Protein AF-A0A1K1PQ29-F1 (afdb_monomer)

Solvent-accessible surface area (backbone atoms only — not comparable to full-atom values): 3438 Å² total; per-residue (Å²): 130,85,87,75,47,73,69,57,51,50,52,52,51,54,50,54,42,43,75,75,74,49,81,79,52,70,70,59,54,48,51,51,50,35,37,76,73,63,79,31,53,69,67,60,47,52,53,48,52,55,54,57,60,76,72,110

Sequence (56 aa):
MQNVTTEKALKNQLASVRMEGYRFSEKEIENVRRCLNGELSFKQFTDKIIKDAKRK

Mean predicted aligned error: 4.45 Å

Structure (mmCIF, N/CA/C/O backbone):
data_AF-A0A1K1PQ29-F1
#
_entry.id   AF-A0A1K1PQ29-F1
#
loop_
_atom_site.group_PDB
_atom_site.id
_atom_site.type_symbol
_atom_site.label_atom_id
_atom_site.label_alt_id
_atom_site.label_comp_id
_atom_site.label_asym_id
_atom_site.label_entity_id
_atom_site.label_seq_id
_atom_site.pdbx_PDB_ins_code
_atom_site.Cartn_x
_atom_site.Cartn_y
_atom_site.Cartn_z
_atom_site.occupancy
_atom_site.B_iso_or_equiv
_atom_site.auth_seq_id
_atom_site.auth_comp_id
_atom_site.auth_asym_id
_atom_site.auth_atom_id
_atom_site.pdbx_PDB_model_num
ATOM 1 N N . MET A 1 1 ? 23.836 4.044 6.719 1.00 50.59 1 MET A N 1
ATOM 2 C CA . MET A 1 1 ? 22.635 3.541 6.012 1.00 50.59 1 MET A CA 1
ATOM 3 C C . MET A 1 1 ? 21.927 4.739 5.405 1.00 50.59 1 MET A C 1
ATOM 5 O O . MET A 1 1 ? 21.756 5.717 6.117 1.00 50.59 1 MET A O 1
ATOM 9 N N . GLN A 1 2 ? 21.594 4.734 4.110 1.00 57.38 2 GLN A N 1
ATOM 10 C CA . GLN A 1 2 ? 20.770 5.814 3.549 1.00 57.38 2 GLN A CA 1
ATOM 11 C C . GLN A 1 2 ? 19.409 5.807 4.259 1.00 57.38 2 GLN A C 1
ATOM 13 O O . GLN A 1 2 ? 18.786 4.751 4.342 1.00 57.38 2 GLN A O 1
ATOM 18 N N . AS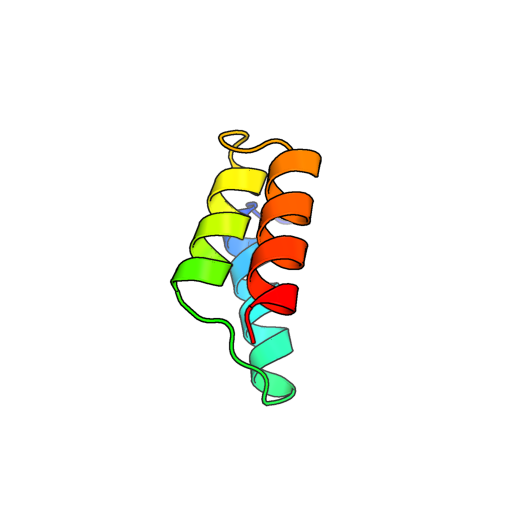N A 1 3 ? 18.946 6.960 4.747 1.00 70.06 3 ASN A N 1
ATOM 19 C CA . ASN A 1 3 ? 17.591 7.101 5.278 1.00 70.06 3 ASN A CA 1
ATOM 20 C C . AS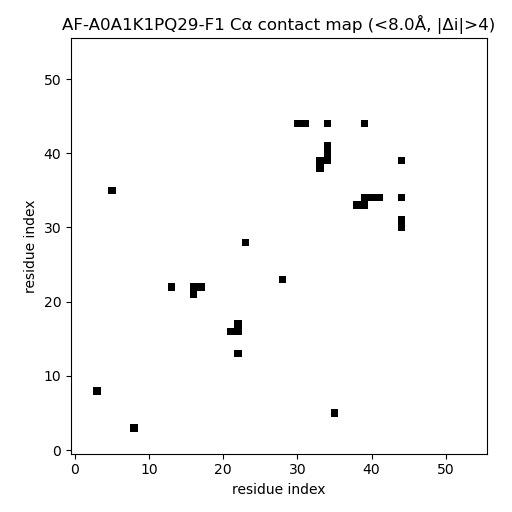N A 1 3 ? 16.597 6.889 4.128 1.00 70.06 3 ASN A C 1
ATOM 22 O O . ASN A 1 3 ? 16.377 7.777 3.303 1.00 70.06 3 ASN A O 1
ATOM 26 N N . VAL A 1 4 ? 16.040 5.684 4.023 1.00 76.56 4 VAL A N 1
ATOM 27 C CA . VAL A 1 4 ? 14.980 5.382 3.061 1.00 76.56 4 VAL A CA 1
ATOM 28 C C . VAL A 1 4 ? 13.689 5.972 3.610 1.00 76.56 4 VAL A C 1
ATOM 30 O O . VAL A 1 4 ? 13.228 5.583 4.679 1.00 76.56 4 VAL A O 1
ATOM 33 N N . THR A 1 5 ? 13.110 6.927 2.887 1.00 88.88 5 THR A N 1
ATOM 34 C CA . THR A 1 5 ? 11.792 7.467 3.226 1.00 88.88 5 THR A CA 1
ATOM 35 C C . THR A 1 5 ? 10.706 6.444 2.916 1.00 88.88 5 THR A C 1
ATOM 37 O O . THR A 1 5 ? 10.862 5.607 2.024 1.00 88.88 5 THR A O 1
ATOM 40 N N . THR A 1 6 ? 9.570 6.546 3.600 1.00 88.75 6 THR A N 1
ATOM 41 C CA . THR A 1 6 ? 8.405 5.683 3.373 1.00 88.75 6 THR A CA 1
ATOM 42 C C . THR A 1 6 ? 7.951 5.683 1.907 1.00 88.75 6 THR A C 1
ATOM 44 O O . THR A 1 6 ? 7.693 4.624 1.343 1.00 88.75 6 THR A O 1
ATOM 47 N N . GLU A 1 7 ? 7.966 6.842 1.238 1.00 89.69 7 GLU A N 1
ATOM 48 C CA . GLU A 1 7 ? 7.640 6.943 -0.195 1.00 89.69 7 GLU A CA 1
ATOM 49 C C . GLU A 1 7 ? 8.688 6.247 -1.083 1.00 89.69 7 GLU A C 1
ATOM 51 O O . GLU A 1 7 ? 8.338 5.612 -2.078 1.00 89.69 7 GLU A O 1
ATOM 56 N N . LYS A 1 8 ? 9.981 6.315 -0.730 1.00 92.12 8 LYS A N 1
ATOM 57 C CA . LYS A 1 8 ? 11.036 5.593 -1.461 1.00 92.12 8 LYS A CA 1
ATOM 58 C C . LYS A 1 8 ? 10.899 4.080 -1.270 1.00 92.12 8 LYS A C 1
ATOM 60 O O . LYS A 1 8 ? 11.036 3.338 -2.239 1.00 92.12 8 LYS A O 1
ATOM 65 N N . ALA A 1 9 ? 10.580 3.628 -0.058 1.00 92.19 9 ALA A N 1
ATOM 66 C CA . ALA A 1 9 ? 10.299 2.222 0.220 1.00 92.19 9 ALA A CA 1
ATOM 67 C C . ALA A 1 9 ? 9.087 1.724 -0.584 1.00 92.19 9 ALA A C 1
ATOM 69 O O . ALA A 1 9 ? 9.182 0.688 -1.240 1.00 92.19 9 ALA A O 1
ATOM 70 N N . LEU A 1 10 ? 7.992 2.493 -0.620 1.00 93.56 10 LEU A N 1
ATOM 71 C CA . LEU A 1 10 ? 6.798 2.154 -1.397 1.00 93.56 10 LEU A CA 1
ATOM 72 C C . LEU A 1 10 ? 7.102 2.058 -2.898 1.00 93.56 10 LEU A C 1
ATOM 74 O O . LEU A 1 10 ? 6.727 1.077 -3.536 1.00 93.56 10 LEU A O 1
ATOM 78 N N . LYS A 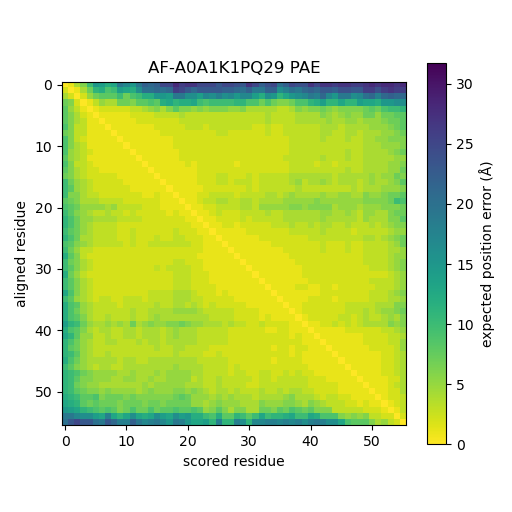1 11 ? 7.837 3.022 -3.465 1.00 93.62 11 LYS A N 1
ATOM 79 C CA . LYS A 1 11 ? 8.250 2.983 -4.879 1.00 93.62 11 LYS A CA 1
ATOM 80 C C . LYS A 1 11 ? 9.088 1.749 -5.209 1.00 93.62 11 LYS A C 1
ATOM 82 O O . LYS A 1 11 ? 8.858 1.131 -6.245 1.00 93.62 11 LY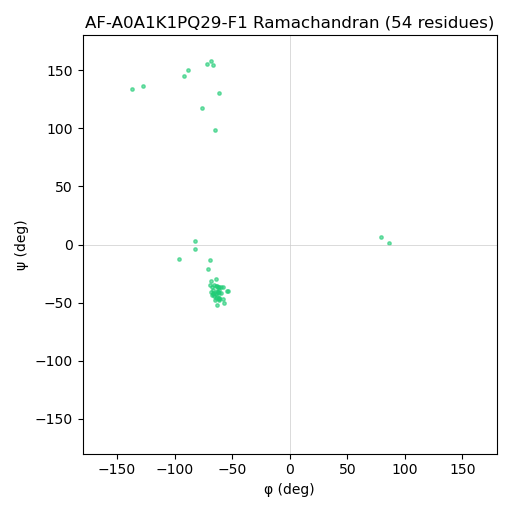S A O 1
ATOM 87 N N . ASN A 1 12 ? 10.011 1.369 -4.326 1.00 94.75 12 ASN A N 1
ATOM 88 C CA . ASN A 1 12 ? 10.824 0.167 -4.510 1.00 94.75 12 ASN A CA 1
ATOM 89 C C . ASN A 1 12 ? 9.962 -1.104 -4.504 1.00 94.75 12 ASN A C 1
ATOM 91 O O . ASN A 1 12 ? 10.141 -1.962 -5.365 1.00 94.75 12 ASN A O 1
ATOM 95 N N . GLN A 1 13 ? 8.994 -1.202 -3.588 1.00 94.38 13 GLN A N 1
ATOM 96 C CA . GLN A 1 13 ? 8.064 -2.334 -3.539 1.00 94.38 13 GLN A CA 1
ATOM 97 C C . GLN A 1 13 ? 7.193 -2.406 -4.801 1.00 94.38 13 GLN A C 1
ATOM 99 O O . GLN A 1 13 ? 7.082 -3.463 -5.414 1.00 94.38 13 GLN A O 1
ATOM 104 N N . LEU A 1 14 ? 6.646 -1.276 -5.263 1.00 95.38 14 LEU A N 1
ATOM 105 C CA . LEU A 1 14 ? 5.862 -1.221 -6.504 1.00 95.38 14 LEU A CA 1
ATOM 106 C C . LEU A 1 14 ? 6.686 -1.605 -7.740 1.00 95.38 14 LEU A C 1
ATOM 108 O O . LEU A 1 14 ? 6.162 -2.246 -8.650 1.00 95.38 14 LEU A O 1
ATOM 112 N N . ALA A 1 15 ? 7.967 -1.229 -7.780 1.00 95.19 15 ALA A N 1
ATOM 113 C CA . ALA A 1 15 ? 8.876 -1.652 -8.839 1.00 95.19 15 ALA A CA 1
ATOM 114 C C . ALA A 1 15 ? 9.120 -3.169 -8.795 1.00 95.19 15 ALA A C 1
ATOM 116 O O . ALA A 1 15 ? 9.027 -3.810 -9.838 1.00 95.19 15 ALA A O 1
ATOM 117 N N . SER A 1 16 ? 9.347 -3.742 -7.605 1.00 96.19 16 SER A N 1
ATOM 118 C CA . SER A 1 16 ? 9.501 -5.193 -7.412 1.00 96.19 16 SER A CA 1
ATOM 119 C C . SER A 1 16 ? 8.290 -5.965 -7.925 1.00 96.19 16 SER A C 1
ATOM 121 O O . SER A 1 16 ? 8.419 -6.844 -8.768 1.00 96.19 16 SER A O 1
ATOM 123 N N . VAL A 1 17 ? 7.094 -5.555 -7.507 1.00 95.00 17 VAL A N 1
ATOM 124 C CA . VAL A 1 17 ? 5.833 -6.194 -7.903 1.00 95.00 17 VAL A CA 1
ATOM 125 C C . VAL A 1 17 ? 5.590 -6.084 -9.415 1.00 95.00 17 VAL A C 1
ATOM 127 O O . VAL A 1 17 ? 5.107 -7.024 -10.045 1.00 95.00 17 VAL A O 1
ATOM 130 N N . ARG A 1 18 ? 5.986 -4.963 -10.033 1.00 95.50 18 ARG A N 1
ATOM 131 C CA . ARG A 1 18 ? 5.902 -4.786 -11.489 1.00 95.50 18 ARG A CA 1
ATOM 132 C C . ARG A 1 18 ? 6.828 -5.735 -12.250 1.00 95.50 18 ARG A C 1
ATOM 134 O O . ARG A 1 18 ? 6.449 -6.170 -13.335 1.00 95.50 18 ARG A O 1
ATOM 141 N N . MET A 1 19 ? 8.010 -6.050 -11.713 1.00 96.00 19 MET A N 1
ATOM 142 C CA . MET A 1 19 ? 8.923 -7.028 -12.325 1.00 96.00 19 MET A CA 1
ATOM 143 C C . MET A 1 19 ? 8.323 -8.436 -12.348 1.00 96.00 19 MET A C 1
ATOM 145 O O . MET A 1 19 ? 8.584 -9.193 -13.275 1.00 96.00 19 MET A O 1
ATOM 149 N N . GLU A 1 20 ? 7.465 -8.755 -11.382 1.00 95.44 20 GLU A N 1
ATOM 150 C CA . GLU A 1 20 ? 6.728 -10.021 -11.318 1.00 95.44 20 GLU A CA 1
ATOM 151 C C . GLU A 1 20 ? 5.459 -10.033 -12.195 1.00 95.44 20 GLU A C 1
ATOM 153 O O . GLU A 1 20 ? 4.720 -11.012 -12.218 1.00 95.44 20 GLU A O 1
ATOM 158 N N . GLY A 1 21 ? 5.194 -8.953 -12.942 1.00 95.75 21 GLY A N 1
ATOM 159 C CA . GLY A 1 21 ? 4.047 -8.844 -13.848 1.00 95.75 21 GLY A CA 1
ATOM 160 C C . GLY A 1 21 ? 2.752 -8.365 -13.188 1.00 95.75 21 GLY A C 1
ATOM 161 O O . GLY A 1 21 ? 1.739 -8.207 -13.869 1.00 95.75 21 GLY A O 1
ATOM 162 N N . TYR A 1 22 ? 2.772 -8.061 -11.892 1.00 94.62 22 TYR A N 1
ATOM 163 C CA . TYR A 1 22 ? 1.606 -7.553 -11.176 1.00 94.62 22 TYR A CA 1
ATOM 164 C C . TYR A 1 22 ? 1.519 -6.025 -11.243 1.00 94.62 22 TYR A C 1
ATOM 166 O O . TYR A 1 22 ? 2.516 -5.299 -11.314 1.00 94.62 22 TYR A O 1
ATOM 174 N N . ARG A 1 23 ? 0.290 -5.503 -11.201 1.00 93.50 23 ARG A N 1
ATOM 175 C CA . ARG A 1 23 ? 0.019 -4.063 -11.131 1.00 93.50 23 ARG A CA 1
ATOM 176 C C . ARG A 1 23 ? -1.089 -3.787 -10.129 1.00 93.50 23 ARG A C 1
ATOM 178 O O . ARG A 1 23 ? -2.139 -4.418 -10.185 1.00 93.50 23 ARG A O 1
ATOM 185 N N . PHE A 1 24 ? -0.860 -2.798 -9.275 1.00 91.81 24 PHE A N 1
ATOM 186 C CA . PHE A 1 24 ? -1.897 -2.218 -8.431 1.00 91.81 24 PHE A CA 1
ATOM 187 C C . PHE A 1 24 ? -2.538 -1.024 -9.130 1.00 91.81 24 PHE A C 1
ATOM 189 O O . PHE A 1 24 ? -1.869 -0.270 -9.843 1.00 91.81 24 PHE A O 1
ATOM 196 N N . SER A 1 25 ? -3.833 -0.846 -8.908 1.00 91.94 25 SER A N 1
ATOM 197 C CA . SER A 1 25 ? -4.557 0.360 -9.289 1.00 91.94 25 SER A CA 1
ATOM 198 C C . SER A 1 25 ? -4.110 1.559 -8.452 1.00 91.94 25 SER A C 1
ATOM 200 O O . SER A 1 25 ? -3.631 1.421 -7.325 1.00 91.94 25 SER A O 1
ATOM 202 N N . GLU A 1 26 ? -4.330 2.765 -8.972 1.00 92.06 26 GLU A N 1
ATOM 203 C CA . GLU A 1 26 ? -4.037 4.002 -8.238 1.00 92.06 26 GLU A CA 1
ATOM 204 C C . GLU A 1 26 ? -4.797 4.074 -6.907 1.00 92.06 26 GLU A C 1
ATOM 206 O O . GLU A 1 26 ? -4.240 4.491 -5.896 1.00 92.06 26 GLU A O 1
ATOM 211 N N . LYS A 1 27 ? -6.041 3.577 -6.878 1.00 91.56 27 LYS A N 1
ATOM 212 C CA . LYS A 1 27 ? -6.864 3.502 -5.663 1.00 91.56 27 LYS A CA 1
ATOM 213 C C . LYS A 1 27 ? -6.245 2.590 -4.595 1.00 91.56 27 LYS A C 1
ATOM 215 O O . LYS A 1 27 ? -6.301 2.911 -3.407 1.00 91.56 27 LYS A O 1
ATOM 220 N N . GLU A 1 28 ? -5.675 1.453 -4.993 1.00 92.06 28 GLU A N 1
ATOM 221 C CA . GLU A 1 28 ? -4.990 0.538 -4.071 1.00 92.06 28 GLU A CA 1
ATOM 222 C C . GLU A 1 28 ? -3.717 1.177 -3.509 1.00 92.06 28 GLU A C 1
ATOM 224 O O . GLU A 1 28 ? -3.505 1.143 -2.297 1.00 92.06 28 GLU A O 1
ATOM 229 N N . ILE A 1 29 ? -2.924 1.835 -4.359 1.00 93.94 29 ILE A N 1
ATOM 230 C CA . ILE A 1 29 ? -1.708 2.554 -3.947 1.00 93.94 29 ILE A CA 1
ATOM 231 C C . ILE A 1 29 ? -2.051 3.697 -2.981 1.00 93.94 29 ILE A C 1
ATOM 233 O O . ILE A 1 29 ? -1.367 3.887 -1.975 1.00 93.94 29 ILE A O 1
ATOM 237 N N . GLU A 1 30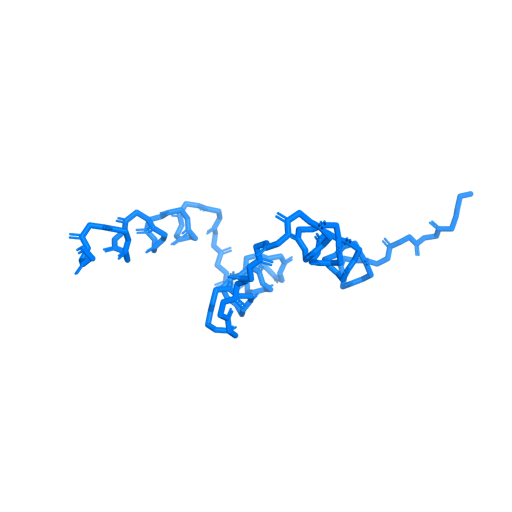 ? -3.134 4.425 -3.240 1.00 93.50 30 GLU A N 1
ATOM 238 C CA . GLU A 1 30 ? -3.581 5.518 -2.381 1.00 93.50 30 GLU A CA 1
ATOM 239 C C . GLU A 1 30 ? -4.0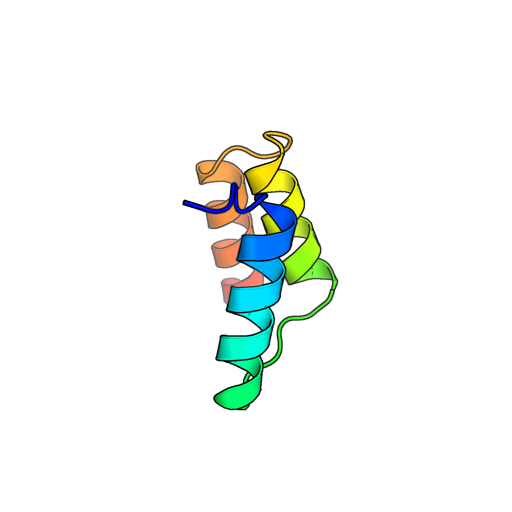06 5.022 -0.994 1.00 93.50 30 GLU A C 1
ATOM 241 O O . GLU A 1 30 ? -3.620 5.595 0.022 1.00 93.50 30 GLU A O 1
ATOM 246 N N . ASN A 1 31 ? -4.723 3.898 -0.909 1.00 93.56 31 ASN A N 1
ATOM 247 C CA . ASN A 1 31 ? -5.058 3.298 0.386 1.00 93.56 31 ASN A CA 1
ATOM 248 C C . ASN A 1 31 ? -3.806 2.916 1.195 1.00 93.56 31 ASN A C 1
ATOM 250 O O . ASN A 1 31 ? -3.807 3.080 2.418 1.00 93.56 31 ASN A O 1
ATOM 254 N N . VAL A 1 32 ? -2.745 2.443 0.530 1.00 94.06 32 VAL A N 1
ATOM 255 C CA . VAL A 1 32 ? -1.458 2.150 1.179 1.00 94.06 32 VAL A CA 1
ATOM 256 C C . VAL A 1 32 ? -0.820 3.433 1.714 1.00 94.06 32 VAL A C 1
ATOM 258 O O . VAL A 1 32 ? -0.442 3.472 2.883 1.00 94.06 32 VAL A O 1
ATOM 261 N N . ARG A 1 33 ? -0.759 4.505 0.913 1.00 94.38 33 ARG A N 1
ATOM 262 C CA . ARG A 1 33 ? -0.215 5.806 1.350 1.00 94.38 33 ARG A CA 1
ATOM 263 C C . ARG A 1 33 ? -0.947 6.364 2.562 1.00 94.38 33 ARG A C 1
ATOM 265 O O . ARG A 1 33 ? -0.310 6.731 3.543 1.00 94.38 33 ARG A O 1
ATOM 272 N N . ARG A 1 34 ? -2.278 6.343 2.537 1.00 94.06 34 ARG A N 1
ATOM 273 C CA . ARG A 1 34 ? -3.111 6.807 3.653 1.00 94.06 34 ARG A CA 1
ATOM 274 C C . ARG A 1 34 ? -2.870 6.003 4.931 1.00 94.06 34 ARG A C 1
ATOM 276 O O . ARG A 1 34 ? -2.851 6.574 6.016 1.00 94.06 34 ARG A O 1
ATOM 283 N N . CYS A 1 35 ? -2.641 4.694 4.818 1.00 94.44 35 CYS A N 1
ATOM 284 C CA . CYS A 1 35 ? -2.256 3.867 5.963 1.00 94.44 35 CYS A CA 1
ATOM 285 C C . CYS A 1 35 ? -0.861 4.235 6.495 1.00 94.44 35 CYS A C 1
ATOM 287 O O . CYS A 1 35 ? -0.671 4.337 7.703 1.00 94.44 35 CYS A O 1
ATOM 289 N N . LEU A 1 36 ? 0.109 4.459 5.605 1.00 91.62 36 LEU A N 1
ATOM 290 C CA . LEU A 1 36 ? 1.485 4.816 5.967 1.00 91.62 36 LEU A CA 1
ATOM 291 C C . LEU A 1 36 ? 1.599 6.216 6.591 1.00 91.62 36 LEU A C 1
ATOM 293 O O . LEU A 1 36 ? 2.443 6.427 7.457 1.00 91.62 36 LEU A O 1
ATOM 297 N N . ASN A 1 37 ? 0.731 7.147 6.190 1.00 91.44 37 ASN A N 1
ATOM 298 C CA . ASN A 1 37 ? 0.642 8.498 6.749 1.00 91.44 37 ASN A CA 1
ATOM 299 C C . ASN A 1 37 ? -0.177 8.567 8.054 1.00 91.44 37 ASN A C 1
ATOM 301 O O . ASN A 1 37 ? -0.284 9.636 8.648 1.00 91.44 37 ASN A O 1
ATOM 305 N N . GLY A 1 38 ? -0.782 7.457 8.495 1.00 92.69 38 GLY A N 1
ATOM 306 C CA . GLY A 1 38 ? -1.629 7.414 9.692 1.00 92.69 38 GLY A CA 1
ATOM 307 C C . GLY A 1 38 ? -3.054 7.950 9.499 1.00 92.69 38 GLY A C 1
ATOM 308 O O . GLY A 1 38 ? -3.812 8.021 10.462 1.00 92.69 38 GLY A O 1
ATOM 309 N N . GLU A 1 39 ? -3.460 8.281 8.270 1.00 94.62 39 GLU A N 1
ATOM 310 C CA . GLU A 1 39 ? -4.838 8.685 7.946 1.00 94.62 39 GLU A CA 1
ATOM 311 C C . GLU A 1 39 ? -5.831 7.515 8.021 1.00 94.62 39 GLU A C 1
ATOM 313 O O . GLU A 1 39 ? -7.044 7.712 8.123 1.00 94.62 39 GLU A O 1
ATOM 318 N N . LEU A 1 40 ? -5.324 6.285 7.919 1.00 94.31 40 LEU A N 1
ATOM 319 C CA . LEU A 1 40 ? -6.061 5.051 8.155 1.00 94.31 40 LEU A CA 1
ATOM 320 C C . LEU A 1 40 ? -5.286 4.198 9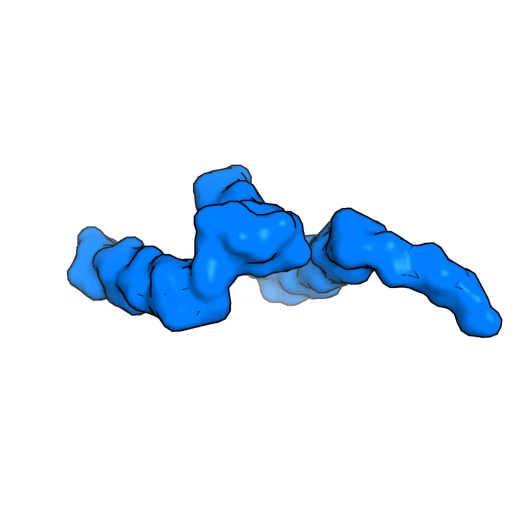.154 1.00 94.31 40 LEU A C 1
ATOM 322 O O . LEU A 1 40 ? -4.081 4.004 9.014 1.00 94.31 40 LEU A O 1
ATOM 326 N N . SER A 1 41 ? -5.993 3.615 10.119 1.00 96.00 41 SER A N 1
ATOM 327 C CA . SER A 1 41 ? -5.418 2.528 10.911 1.00 96.00 41 SER A CA 1
ATOM 328 C C . SER A 1 41 ? -5.190 1.292 10.039 1.00 96.00 41 SER A C 1
ATOM 330 O O . SER A 1 41 ? -5.916 1.054 9.068 1.00 96.00 41 SER A O 1
ATOM 332 N N . PHE A 1 42 ? -4.239 0.446 10.440 1.00 93.62 42 PHE A N 1
ATOM 333 C CA . PHE A 1 42 ? -3.985 -0.829 9.768 1.00 93.62 42 PHE A CA 1
ATOM 334 C C . PHE A 1 42 ? -5.257 -1.684 9.653 1.00 93.62 42 PHE A C 1
ATOM 336 O O . PHE A 1 42 ? -5.536 -2.232 8.591 1.00 93.62 42 PHE A O 1
ATOM 343 N N . LYS A 1 43 ? -6.091 -1.703 10.704 1.00 96.25 43 LYS A N 1
ATOM 344 C CA . LYS A 1 43 ? -7.385 -2.401 10.700 1.00 96.25 43 LYS A CA 1
ATOM 345 C C . LYS A 1 43 ? -8.340 -1.852 9.634 1.00 96.25 43 LYS A C 1
ATOM 347 O O . LYS A 1 43 ? -8.915 -2.612 8.864 1.00 96.25 43 LYS A O 1
ATOM 352 N 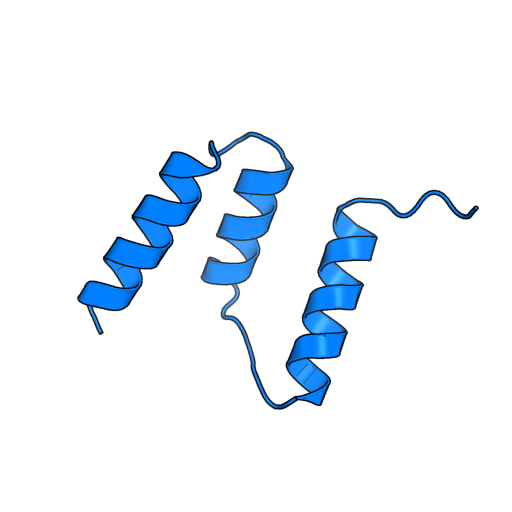N . GLN A 1 44 ? -8.488 -0.529 9.545 1.00 94.94 44 GLN A N 1
ATOM 353 C CA . GLN A 1 44 ? -9.339 0.091 8.521 1.00 94.94 44 GLN A CA 1
ATOM 354 C C . GLN A 1 44 ? -8.820 -0.176 7.105 1.00 94.94 44 GLN A C 1
ATOM 356 O O . GLN A 1 44 ? -9.617 -0.340 6.180 1.00 94.94 44 GLN A O 1
ATOM 361 N N . PHE A 1 45 ? -7.499 -0.216 6.922 1.00 95.00 45 PHE A N 1
ATOM 362 C CA . PHE A 1 45 ? -6.885 -0.600 5.657 1.00 95.00 45 PHE A CA 1
ATOM 363 C C . PHE A 1 45 ? -7.219 -2.055 5.290 1.00 95.00 45 PHE A C 1
ATOM 365 O O . PHE A 1 45 ? -7.752 -2.292 4.206 1.00 95.00 45 PHE A O 1
ATOM 372 N N . THR A 1 46 ? -7.003 -3.019 6.192 1.00 94.25 46 THR A N 1
ATOM 373 C CA . THR A 1 46 ? -7.299 -4.439 5.930 1.00 94.25 46 THR A CA 1
ATOM 374 C C . THR A 1 46 ? -8.784 -4.681 5.676 1.00 94.25 46 THR A C 1
ATOM 376 O O . THR A 1 46 ? -9.135 -5.398 4.740 1.00 94.25 46 THR A O 1
ATOM 379 N N . ASP A 1 47 ? -9.665 -4.026 6.437 1.00 94.69 47 ASP A N 1
ATOM 380 C CA . ASP A 1 47 ? -11.117 -4.137 6.264 1.00 94.69 47 ASP A CA 1
ATOM 381 C C . ASP A 1 47 ? -11.554 -3.650 4.872 1.00 94.69 47 ASP A C 1
ATOM 383 O O . ASP A 1 47 ? -12.413 -4.267 4.234 1.00 94.69 47 ASP A O 1
ATOM 387 N N . LYS A 1 48 ? -10.936 -2.574 4.359 1.00 90.50 48 LYS A N 1
ATOM 388 C CA . LYS A 1 48 ? -11.175 -2.082 2.993 1.00 90.50 48 LYS A CA 1
ATOM 389 C C . LYS A 1 48 ? -10.735 -3.088 1.933 1.00 90.50 48 LYS A C 1
ATOM 391 O O . LYS A 1 48 ? -11.504 -3.337 1.009 1.00 90.50 48 LYS A O 1
ATOM 396 N N . ILE A 1 49 ? -9.545 -3.674 2.072 1.00 90.44 49 ILE A N 1
ATOM 397 C CA . ILE A 1 49 ? -9.031 -4.673 1.121 1.00 90.44 49 ILE A CA 1
ATOM 398 C C . ILE A 1 49 ? -9.943 -5.906 1.087 1.00 90.44 49 ILE A C 1
ATOM 400 O O . ILE A 1 49 ? -10.355 -6.334 0.011 1.00 90.44 49 ILE A O 1
ATOM 404 N N . ILE A 1 50 ? -10.339 -6.430 2.252 1.00 91.50 50 ILE A N 1
ATOM 405 C CA . ILE A 1 50 ? -11.247 -7.586 2.352 1.00 91.50 50 ILE A CA 1
ATOM 406 C C . ILE A 1 50 ? -12.605 -7.272 1.713 1.00 91.50 50 ILE A C 1
ATOM 408 O O . ILE A 1 50 ? -13.178 -8.108 1.013 1.00 91.50 50 ILE A O 1
ATOM 412 N N . LYS A 1 51 ? -13.140 -6.068 1.943 1.00 90.56 51 LYS A N 1
ATOM 413 C CA . LYS A 1 51 ? -14.424 -5.646 1.373 1.00 90.56 51 LYS A CA 1
ATOM 414 C C . LYS A 1 51 ? -14.369 -5.506 -0.148 1.00 90.56 51 LYS A C 1
ATOM 416 O O . LYS A 1 51 ? -15.321 -5.914 -0.807 1.00 90.56 51 LYS A O 1
ATOM 421 N N . ASP A 1 52 ? -13.292 -4.943 -0.691 1.00 87.00 52 ASP A N 1
ATOM 422 C CA . ASP A 1 52 ? -13.110 -4.803 -2.139 1.00 87.00 52 ASP A CA 1
ATOM 423 C C . ASP A 1 52 ? -12.888 -6.179 -2.802 1.00 87.00 52 ASP A C 1
ATOM 425 O O . ASP A 1 52 ? -13.432 -6.422 -3.877 1.00 87.00 52 ASP A O 1
ATOM 429 N N . ALA A 1 53 ? -12.203 -7.117 -2.133 1.00 86.19 53 ALA A N 1
ATOM 430 C CA . ALA A 1 53 ? -12.027 -8.490 -2.615 1.00 86.19 53 ALA A CA 1
ATOM 431 C C . ALA A 1 53 ? -13.341 -9.290 -2.664 1.00 86.19 53 ALA A C 1
ATOM 433 O O . ALA A 1 53 ? -13.571 -10.010 -3.623 1.00 86.19 53 ALA A O 1
ATOM 434 N N . LYS A 1 54 ? -14.232 -9.132 -1.673 1.00 87.44 54 LYS A N 1
ATOM 435 C CA . LYS A 1 54 ? -15.553 -9.800 -1.642 1.00 87.44 54 LYS A CA 1
ATOM 436 C C . LYS A 1 54 ? -16.549 -9.290 -2.692 1.00 87.44 54 LYS A C 1
ATOM 438 O O . LYS A 1 54 ? -17.623 -9.866 -2.832 1.00 87.44 54 LYS A O 1
ATOM 443 N N . ARG A 1 55 ? -16.260 -8.153 -3.329 1.00 75.75 55 ARG A N 1
ATOM 444 C CA . ARG A 1 55 ? -17.133 -7.510 -4.325 1.00 75.75 55 ARG A CA 1
ATOM 445 C C . ARG A 1 55 ? -16.768 -7.866 -5.768 1.00 75.75 55 ARG A C 1
ATOM 447 O O . ARG A 1 55 ? -17.547 -7.525 -6.654 1.00 75.75 55 ARG A O 1
ATOM 454 N N . LYS A 1 56 ? -15.598 -8.467 -5.989 1.00 57.44 56 LYS A N 1
ATOM 455 C CA . LYS A 1 56 ? -15.192 -9.067 -7.265 1.00 57.44 56 LYS A CA 1
ATOM 456 C C . LYS A 1 56 ? -15.653 -10.516 -7.316 1.00 57.44 56 LYS A C 1
ATOM 458 O O . LYS A 1 56 ? -15.948 -10.957 -8.443 1.00 57.44 56 LYS A O 1
#

Organism: Ruminococcus flavefaciens (NCBI:txid1265)

Secondary structure (DSSP, 8-state):
-----HHHHHHHHHHHHHHTT----HHHHHHHHHHHTTSS-HHHHHHHHHHHHTT-

InterPro domains:
  IPR033788 Antitoxin VbhA-like [cd11586] (8-51)
  IPR043038 Antitoxin VbhA domain superfamily [G3DSA:1.10.8.1050] (4-56)

Foldseek 3Di:
DPPQDPVNVLVVVQVVCVVVVDHDDPVLSVLVVCCVVVVDPPVRSVVVVVVVVVVD

pLDDT: mean 89.98, std 9.65, range [50.59, 96.25]

Nearest PDB structures (foldseek):
  5eu0-assembly1_B  TM=7.118E-01  e=5.504E-01  Bartonella rochalimae ATCC BAA-1498
  5nh2-assembly1_B  TM=7.135E-01  e=9.704E-01  Bartonella henselae str. Houston-1
  3hmq-assembly1_A-2  TM=7.588E-01  e=5.707E+00  Salmonella enterica subs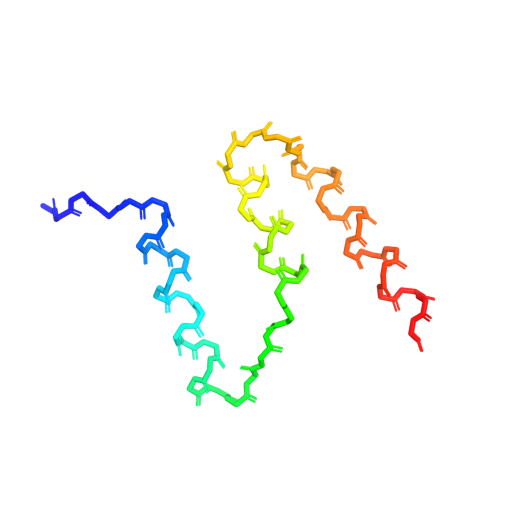p. enterica serovar Typhimurium
  7ua3-assembly1_L  TM=4.424E-01  e=4.614E+00  Homo sapiens

Radius of gyration: 12.74 Å; Cα contacts (8 Å, |Δi|>4): 16; chains: 1; bounding box: 40×19×25 Å